Protein AF-A0A7Y1ZMD1-F1 (afdb_monomer_lite)

Radius of gyration: 13.59 Å; chains: 1; bounding box: 41×24×27 Å

Secondary structure (DSSP, 8-state):
-PPPEEEE-TTTTT-HHHHHHHHHTT-EEEE---TT-----TT--PPP-

Sequence (49 aa):
MPRGVVTADSAYGTDLAFRDGVRALGLDYTVAIRSNTLVWPPGAKPRSP

Foldseek 3Di:
DDADEAEEEQVCVPPPVVCVVCVVVVHHYDYYHDPPDDDDDPPDDDDDD

Structure (mmCIF, N/CA/C/O backbone):
data_AF-A0A7Y1ZMD1-F1
#
_entry.id   AF-A0A7Y1ZMD1-F1
#
loop_
_atom_site.group_PDB
_atom_site.id
_atom_site.type_symbol
_atom_site.label_atom_id
_atom_site.label_alt_id
_atom_site.label_comp_id
_atom_site.label_asym_id
_atom_site.label_entity_id
_atom_site.label_seq_id
_atom_site.pdbx_PDB_ins_code
_atom_site.Cartn_x
_atom_site.Cartn_y
_atom_site.Cartn_z
_atom_site.occupancy
_atom_site.B_iso_or_equiv
_atom_site.auth_seq_id
_atom_site.auth_comp_id
_atom_site.auth_asym_id
_atom_site.auth_atom_id
_atom_site.pdbx_PDB_model_num
ATOM 1 N N . MET A 1 1 ? -21.155 -0.372 12.198 1.00 62.69 1 MET A N 1
ATOM 2 C CA . MET A 1 1 ? -20.449 0.624 11.362 1.00 62.69 1 MET A CA 1
ATOM 3 C C . MET A 1 1 ? -19.290 -0.074 10.663 1.00 62.69 1 MET A C 1
ATOM 5 O O . MET A 1 1 ? -18.676 -0.912 11.321 1.00 62.69 1 MET A O 1
ATOM 9 N N . PRO A 1 2 ? -19.001 0.191 9.377 1.00 70.56 2 PRO A N 1
ATOM 10 C CA . PRO A 1 2 ? -17.794 -0.338 8.747 1.00 70.56 2 PRO A CA 1
ATOM 11 C C . PRO A 1 2 ? -16.551 0.199 9.470 1.00 70.56 2 PRO A C 1
ATOM 13 O O . PRO A 1 2 ? -16.548 1.345 9.923 1.00 70.56 2 PRO A O 1
ATOM 16 N N . ARG A 1 3 ? -15.509 -0.628 9.611 1.00 79.94 3 ARG A N 1
ATOM 17 C CA . ARG A 1 3 ? -14.216 -0.176 10.147 1.00 79.94 3 ARG A CA 1
ATOM 18 C C . ARG A 1 3 ? -13.599 0.787 9.126 1.00 79.94 3 ARG A C 1
ATOM 20 O O . ARG A 1 3 ? -13.593 0.483 7.937 1.00 79.94 3 ARG A O 1
ATOM 27 N N . GLY A 1 4 ? -13.147 1.957 9.577 1.00 87.88 4 GLY A N 1
ATOM 28 C CA . GLY A 1 4 ? -12.475 2.927 8.708 1.00 87.88 4 GLY A CA 1
ATOM 29 C C . GLY A 1 4 ? -11.139 2.391 8.184 1.00 87.88 4 GLY A C 1
ATOM 30 O O . GLY A 1 4 ? -10.528 1.526 8.811 1.00 87.88 4 GLY A O 1
ATOM 31 N N . VAL A 1 5 ? -10.691 2.922 7.046 1.00 94.25 5 VAL A N 1
ATOM 32 C CA . VAL A 1 5 ? -9.380 2.622 6.450 1.00 94.25 5 VAL A CA 1
ATOM 33 C C . VAL A 1 5 ? -8.409 3.740 6.818 1.00 94.25 5 VAL A C 1
ATOM 35 O O . VAL A 1 5 ? -8.741 4.916 6.674 1.00 94.25 5 VAL A O 1
ATOM 38 N N . VAL A 1 6 ? -7.208 3.388 7.275 1.00 94.88 6 VAL A N 1
ATOM 39 C CA . VAL A 1 6 ? -6.142 4.362 7.537 1.00 94.88 6 VAL A CA 1
ATOM 40 C C . VAL A 1 6 ? -5.573 4.859 6.208 1.00 94.88 6 VAL A C 1
ATOM 42 O O . VAL A 1 6 ? -5.154 4.059 5.373 1.00 94.88 6 VAL A O 1
ATOM 45 N N . THR A 1 7 ? -5.532 6.176 6.013 1.00 96.12 7 THR A N 1
ATOM 46 C CA . THR A 1 7 ? -4.945 6.805 4.821 1.00 96.12 7 THR A CA 1
ATOM 47 C C . THR A 1 7 ? -3.689 7.587 5.186 1.00 96.12 7 THR A C 1
ATOM 49 O O . THR A 1 7 ? -3.744 8.406 6.102 1.00 96.12 7 THR A O 1
ATOM 52 N N . ALA A 1 8 ? -2.586 7.385 4.462 1.00 95.31 8 ALA A N 1
ATOM 53 C CA . ALA A 1 8 ? -1.364 8.177 4.635 1.00 95.31 8 ALA A CA 1
ATOM 54 C C . ALA A 1 8 ? -0.660 8.467 3.2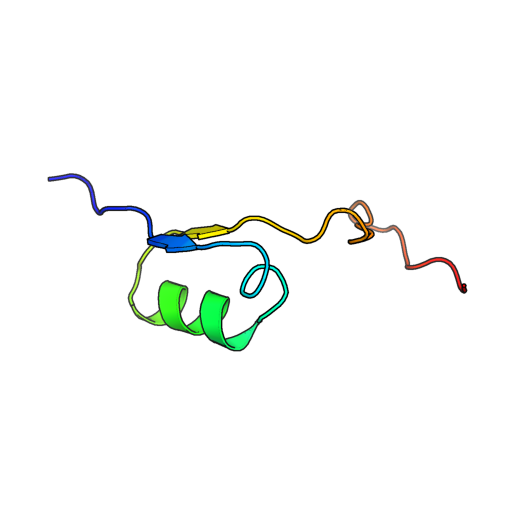99 1.00 95.31 8 ALA A C 1
ATOM 56 O O . ALA A 1 8 ? -0.926 7.834 2.273 1.00 95.31 8 ALA A O 1
ATOM 57 N N . ASP A 1 9 ? 0.232 9.453 3.309 1.00 94.88 9 ASP A N 1
ATOM 58 C CA . ASP A 1 9 ? 0.985 9.872 2.129 1.00 94.88 9 ASP A CA 1
ATOM 59 C C . ASP A 1 9 ? 2.228 8.993 1.850 1.00 94.88 9 ASP A C 1
ATOM 61 O O . ASP A 1 9 ? 2.500 7.991 2.517 1.00 94.88 9 ASP A O 1
ATOM 65 N N . SER A 1 10 ? 2.991 9.372 0.818 1.00 94.19 10 SER A N 1
ATOM 66 C CA . SER A 1 10 ? 4.135 8.608 0.304 1.00 94.19 10 SER A CA 1
ATOM 67 C C . SER A 1 10 ? 5.361 8.541 1.218 1.00 94.19 10 SER A C 1
ATOM 69 O O . SER A 1 10 ? 6.237 7.705 0.973 1.00 94.19 10 SER A O 1
ATOM 71 N N . ALA A 1 11 ? 5.433 9.362 2.271 1.00 91.69 11 ALA A N 1
ATOM 72 C CA . ALA A 1 11 ? 6.456 9.236 3.305 1.00 91.69 11 ALA A CA 1
ATOM 73 C C . ALA A 1 11 ? 6.341 7.887 4.034 1.00 91.69 11 ALA A C 1
ATOM 75 O O . ALA A 1 11 ? 7.361 7.281 4.355 1.00 91.69 11 ALA A O 1
ATOM 76 N N . TYR A 1 12 ? 5.115 7.372 4.185 1.00 92.31 12 TYR A N 1
ATOM 77 C CA . TYR A 1 12 ? 4.813 6.107 4.862 1.00 92.31 12 TYR A CA 1
ATOM 78 C C . TYR A 1 12 ? 4.640 4.917 3.905 1.00 92.31 12 TYR A C 1
ATOM 80 O O . TYR A 1 12 ? 4.580 3.769 4.340 1.00 92.31 12 TYR A O 1
ATOM 88 N N . GLY A 1 13 ? 4.602 5.152 2.589 1.00 87.56 13 GLY A N 1
ATOM 89 C CA . GLY A 1 13 ? 4.373 4.105 1.584 1.00 87.56 13 GLY A CA 1
ATOM 90 C C . GLY A 1 13 ? 5.424 2.988 1.562 1.00 87.56 13 GLY A C 1
ATOM 91 O O . GLY A 1 13 ? 5.110 1.839 1.245 1.00 87.56 13 GLY A O 1
ATOM 92 N N . THR A 1 14 ? 6.670 3.314 1.918 1.00 87.88 14 THR A N 1
ATOM 93 C CA . THR A 1 14 ? 7.790 2.358 2.005 1.00 87.88 14 THR A CA 1
ATOM 94 C C . THR A 1 14 ? 8.143 1.968 3.440 1.00 87.88 14 THR A C 1
ATOM 96 O O . THR A 1 14 ? 9.113 1.243 3.641 1.00 87.88 14 THR A O 1
ATOM 99 N N . ASP A 1 15 ? 7.410 2.471 4.434 1.00 92.75 15 ASP A N 1
ATOM 100 C CA . ASP A 1 15 ? 7.673 2.193 5.843 1.00 92.75 15 ASP A CA 1
ATOM 101 C C . ASP A 1 15 ? 6.970 0.892 6.257 1.00 92.75 15 ASP A C 1
ATOM 103 O O . ASP A 1 15 ? 5.743 0.820 6.361 1.00 92.75 15 ASP A O 1
ATOM 107 N N . LEU A 1 16 ? 7.760 -0.163 6.462 1.00 92.81 16 LEU A N 1
ATOM 108 C CA . LEU A 1 16 ? 7.249 -1.462 6.896 1.00 92.81 16 LEU A CA 1
ATOM 109 C C . LEU A 1 16 ? 6.630 -1.388 8.298 1.00 92.81 16 LEU A C 1
ATOM 111 O O . LEU A 1 16 ? 5.557 -1.945 8.512 1.00 92.81 16 LEU A O 1
ATOM 115 N N . ALA A 1 17 ? 7.264 -0.672 9.230 1.00 96.00 17 ALA A N 1
ATOM 116 C CA . ALA A 1 17 ? 6.818 -0.607 10.618 1.00 96.00 17 ALA A CA 1
ATOM 117 C C . ALA A 1 17 ? 5.458 0.089 10.733 1.00 96.00 17 ALA A C 1
ATOM 119 O O . ALA A 1 17 ? 4.596 -0.358 11.490 1.00 96.00 17 ALA A O 1
ATOM 120 N N . PHE A 1 18 ? 5.230 1.133 9.932 1.00 94.38 18 PHE A N 1
ATOM 121 C CA . PHE A 1 18 ? 3.915 1.760 9.818 1.00 94.38 18 PHE A CA 1
ATOM 122 C C . PHE A 1 18 ? 2.844 0.751 9.373 1.00 94.38 18 PHE A C 1
ATOM 124 O O . PHE A 1 18 ? 1.809 0.599 10.025 1.00 94.38 18 PHE A O 1
ATOM 131 N N . ARG A 1 19 ? 3.099 0.031 8.273 1.00 93.69 19 ARG A N 1
ATOM 132 C CA . ARG A 1 19 ? 2.140 -0.914 7.673 1.00 93.69 19 ARG A CA 1
ATOM 133 C C . ARG A 1 19 ? 1.829 -2.090 8.602 1.00 93.69 19 ARG A C 1
ATOM 135 O O . ARG A 1 19 ? 0.664 -2.478 8.720 1.00 93.69 19 ARG A O 1
ATOM 142 N N . ASP A 1 20 ? 2.846 -2.613 9.278 1.00 96.38 20 ASP A N 1
ATOM 143 C CA . ASP A 1 20 ? 2.703 -3.688 10.261 1.00 96.38 20 ASP A CA 1
ATOM 144 C C . ASP A 1 20 ? 1.963 -3.207 11.512 1.00 96.38 20 ASP A C 1
ATOM 146 O O . ASP A 1 20 ? 1.068 -3.897 11.998 1.00 96.38 20 ASP A O 1
ATOM 150 N N . GLY A 1 21 ? 2.254 -1.993 11.988 1.00 96.50 21 GLY A N 1
ATOM 151 C CA . GLY A 1 21 ? 1.5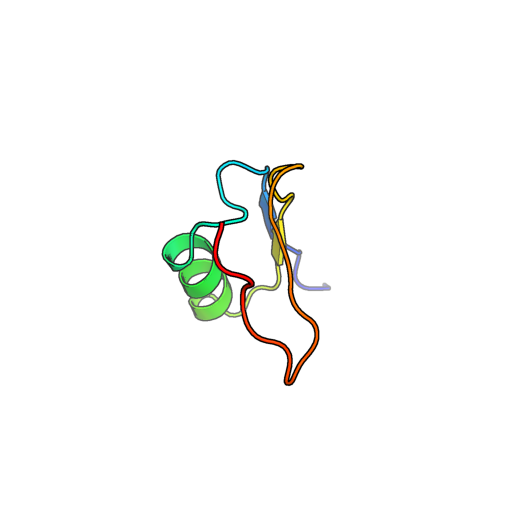55 -1.379 13.116 1.00 96.50 21 GLY A CA 1
ATOM 152 C C . GLY A 1 21 ? 0.054 -1.221 12.867 1.00 96.50 21 GLY A C 1
ATOM 153 O O . GLY A 1 21 ? -0.755 -1.609 13.710 1.00 96.50 21 GLY A O 1
ATOM 154 N N . VAL A 1 22 ? -0.348 -0.734 11.686 1.00 95.75 22 VAL A N 1
ATOM 155 C CA . VAL A 1 22 ? -1.775 -0.621 11.326 1.00 95.75 22 VAL A CA 1
ATOM 156 C C . VAL A 1 22 ? -2.449 -1.999 11.287 1.00 95.75 22 VAL A C 1
ATOM 158 O O . VAL A 1 22 ? -3.550 -2.173 11.817 1.00 95.75 22 VAL A O 1
ATOM 161 N N . ARG A 1 23 ? -1.770 -3.006 10.724 1.00 95.19 23 ARG A N 1
ATOM 162 C CA . ARG A 1 23 ? -2.264 -4.391 10.692 1.00 95.19 23 ARG A CA 1
ATOM 163 C C . ARG A 1 23 ? -2.388 -5.006 12.084 1.00 95.19 23 ARG A C 1
ATOM 165 O O . ARG A 1 23 ? -3.372 -5.698 12.334 1.00 95.19 23 ARG A O 1
ATOM 172 N N . ALA A 1 24 ? -1.457 -4.727 12.993 1.00 97.06 24 ALA A N 1
ATOM 173 C CA . ALA A 1 24 ? -1.509 -5.197 14.378 1.00 97.06 24 ALA A CA 1
ATOM 174 C C . ALA A 1 24 ? -2.730 -4.648 15.142 1.00 97.06 24 ALA A C 1
ATOM 176 O O . ALA A 1 24 ? -3.268 -5.325 16.015 1.00 97.06 24 ALA A O 1
ATOM 177 N N . LEU A 1 25 ? -3.228 -3.466 14.764 1.00 94.69 25 LEU A N 1
ATOM 178 C CA . LEU A 1 25 ? -4.481 -2.893 15.277 1.00 94.69 25 LEU A CA 1
ATOM 179 C C . LEU A 1 25 ? -5.743 -3.501 14.624 1.00 94.69 25 LEU A C 1
ATOM 181 O O . LEU A 1 25 ? -6.873 -3.128 14.954 1.00 94.69 25 LEU A O 1
ATOM 185 N N . GLY A 1 26 ? -5.576 -4.436 13.684 1.00 94.19 26 GLY A N 1
ATOM 186 C CA . GLY A 1 26 ? -6.662 -5.051 12.924 1.00 94.19 26 GLY A CA 1
ATOM 187 C C . GLY A 1 26 ? -7.348 -4.080 11.963 1.00 94.19 26 GLY A C 1
ATOM 188 O O . GLY A 1 26 ? -8.545 -4.225 11.714 1.00 94.19 26 GLY A O 1
ATOM 189 N N . LEU A 1 27 ? -6.621 -3.068 11.488 1.00 94.50 27 LEU A N 1
ATOM 190 C CA . LEU A 1 27 ? -7.115 -2.057 10.560 1.00 94.50 27 LEU A CA 1
ATOM 191 C C . LEU A 1 27 ? -6.548 -2.284 9.155 1.00 94.50 27 LEU A C 1
ATOM 193 O O . LEU A 1 27 ? -5.427 -2.768 8.981 1.00 94.50 27 LEU A O 1
ATOM 197 N N . ASP A 1 28 ? -7.328 -1.888 8.153 1.00 95.19 28 ASP A N 1
ATOM 198 C CA . ASP A 1 28 ? -6.875 -1.797 6.768 1.00 95.19 28 ASP A CA 1
ATOM 199 C C . ASP A 1 28 ? -6.250 -0.424 6.494 1.00 95.19 28 ASP A C 1
ATOM 201 O O . ASP A 1 28 ? -6.561 0.565 7.166 1.00 95.19 28 ASP A O 1
ATOM 205 N N . TYR A 1 29 ? -5.381 -0.351 5.482 1.00 94.81 29 TYR A N 1
ATOM 206 C CA . TYR A 1 29 ? -4.756 0.899 5.055 1.00 94.81 29 TYR A CA 1
ATOM 207 C C . TYR A 1 29 ? -4.705 1.053 3.538 1.00 94.81 29 TYR A C 1
ATOM 209 O O . TYR A 1 29 ? -4.613 0.081 2.789 1.00 94.81 29 TYR A O 1
ATOM 217 N N . THR A 1 30 ? -4.673 2.311 3.108 1.00 95.38 30 THR A N 1
ATOM 218 C CA . THR A 1 30 ? -4.213 2.735 1.787 1.00 95.38 30 THR A CA 1
ATOM 219 C C . THR A 1 30 ? -3.139 3.801 1.973 1.00 95.38 30 THR A C 1
ATOM 221 O O . THR A 1 30 ? -3.301 4.738 2.756 1.00 95.38 30 THR A O 1
ATOM 224 N N . VAL A 1 31 ? -2.007 3.642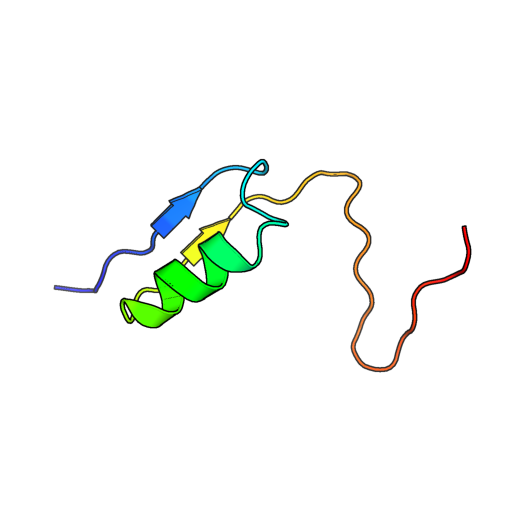 1.296 1.00 94.94 31 VAL A N 1
ATOM 225 C CA . VAL A 1 31 ? -0.885 4.581 1.380 1.00 94.94 31 VAL A CA 1
ATOM 226 C C . VAL A 1 31 ? -0.417 4.934 -0.015 1.00 94.94 31 VAL A C 1
ATOM 228 O O . VAL A 1 31 ? -0.287 4.058 -0.873 1.00 94.94 31 VAL A O 1
ATOM 231 N N . ALA A 1 32 ? -0.159 6.219 -0.249 1.00 94.19 32 ALA A N 1
ATOM 232 C CA . ALA A 1 32 ? 0.530 6.622 -1.464 1.00 94.19 32 ALA A CA 1
ATOM 233 C C . ALA A 1 32 ? 1.956 6.039 -1.466 1.00 94.19 32 ALA A C 1
ATOM 235 O O . ALA A 1 32 ? 2.540 5.778 -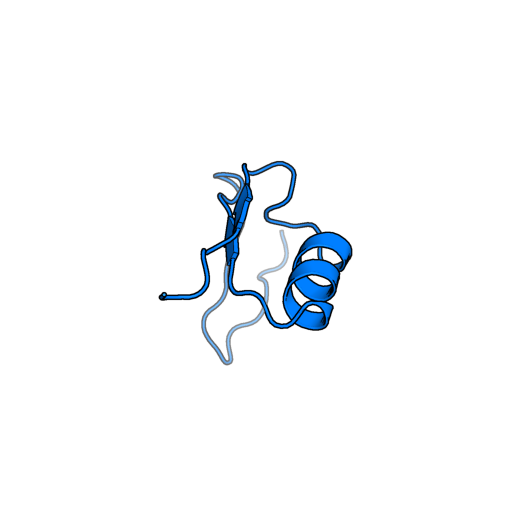0.417 1.00 94.19 32 ALA A O 1
ATOM 236 N N . ILE A 1 33 ? 2.534 5.849 -2.648 1.00 92.06 33 ILE A N 1
ATOM 237 C CA . ILE A 1 33 ? 3.931 5.431 -2.825 1.00 92.06 33 ILE A CA 1
ATOM 238 C C . ILE A 1 33 ? 4.690 6.512 -3.588 1.00 92.06 33 ILE A C 1
ATOM 240 O O . ILE A 1 33 ? 4.088 7.300 -4.319 1.00 92.06 33 ILE A O 1
ATOM 244 N N . ARG A 1 34 ? 6.017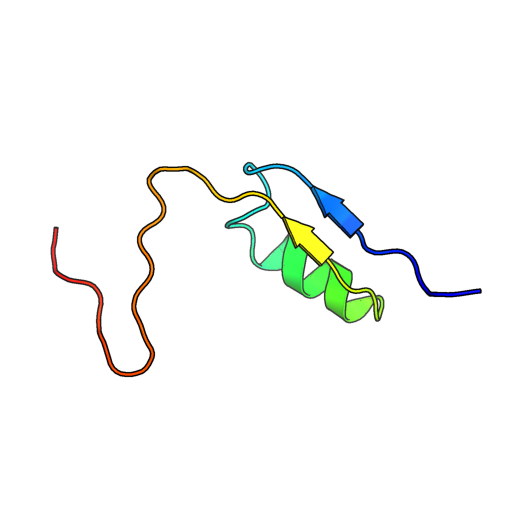 6.566 -3.431 1.00 90.88 34 ARG A N 1
ATOM 245 C CA . ARG A 1 34 ? 6.838 7.489 -4.226 1.00 90.88 34 ARG A CA 1
ATOM 246 C C . ARG A 1 34 ? 6.779 7.094 -5.700 1.00 90.88 34 ARG A C 1
ATOM 248 O O . ARG A 1 34 ? 6.818 5.906 -6.018 1.00 90.88 34 ARG A O 1
ATOM 255 N N . SER A 1 35 ? 6.739 8.078 -6.594 1.00 90.38 35 SER A N 1
ATOM 256 C CA . SER A 1 35 ? 6.623 7.862 -8.045 1.00 90.38 35 SER A CA 1
ATOM 257 C C . SER A 1 35 ? 7.782 7.064 -8.652 1.00 90.38 35 SER A C 1
ATOM 259 O O . SER A 1 35 ? 7.608 6.423 -9.681 1.00 90.38 35 SER A O 1
ATOM 261 N N . ASN A 1 36 ? 8.949 7.064 -8.009 1.00 90.06 36 ASN A N 1
ATOM 262 C CA . ASN A 1 36 ? 10.128 6.300 -8.417 1.00 90.06 36 ASN A CA 1
ATOM 263 C C . ASN A 1 36 ? 10.207 4.892 -7.791 1.00 90.06 36 ASN A C 1
ATOM 265 O O . ASN A 1 36 ? 11.239 4.233 -7.898 1.00 90.06 36 ASN A O 1
ATOM 269 N N . THR A 1 37 ? 9.152 4.432 -7.113 1.00 88.06 37 THR A N 1
ATOM 270 C CA . THR A 1 37 ? 9.112 3.086 -6.529 1.00 88.06 37 THR A CA 1
ATOM 271 C C . THR A 1 37 ? 8.976 2.046 -7.639 1.00 88.06 37 THR A C 1
ATOM 273 O O . THR A 1 37 ? 7.977 2.025 -8.354 1.00 88.06 37 THR A O 1
ATOM 276 N N . LEU A 1 38 ? 9.963 1.157 -7.766 1.00 89.38 38 LEU A N 1
ATOM 277 C CA . LEU A 1 38 ? 9.912 0.027 -8.692 1.00 89.38 38 LEU A CA 1
ATOM 278 C C . LEU A 1 38 ? 9.225 -1.172 -8.029 1.00 89.38 38 LEU A C 1
ATOM 280 O O . LEU A 1 38 ? 9.527 -1.518 -6.886 1.00 89.38 38 LEU A O 1
ATOM 284 N N . VAL A 1 39 ? 8.313 -1.814 -8.757 1.00 88.94 39 VAL A N 1
ATOM 285 C CA . VAL A 1 39 ? 7.603 -3.023 -8.321 1.00 88.94 39 VAL A CA 1
ATOM 286 C C . VAL A 1 39 ? 7.803 -4.140 -9.334 1.00 88.94 39 VAL A C 1
ATOM 288 O O . VAL A 1 39 ? 7.842 -3.902 -10.541 1.00 88.94 39 VAL A O 1
ATOM 291 N N . TRP A 1 40 ? 7.918 -5.368 -8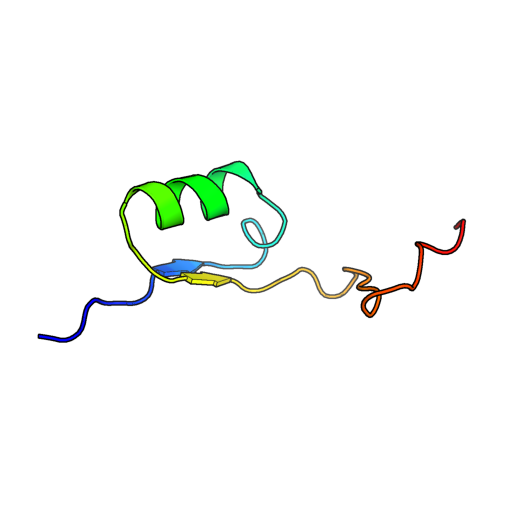.837 1.00 91.56 40 TRP A N 1
ATOM 292 C CA . TRP A 1 40 ? 8.083 -6.559 -9.662 1.00 91.56 40 TRP A CA 1
ATOM 293 C C . TRP A 1 40 ? 6.873 -7.474 -9.511 1.00 91.56 40 TRP A C 1
ATOM 295 O O . TRP A 1 40 ? 6.396 -7.663 -8.389 1.00 91.56 40 TRP A O 1
ATOM 305 N N . PRO A 1 41 ? 6.368 -8.055 -10.614 1.00 93.81 41 PRO A N 1
ATOM 306 C CA . PRO A 1 41 ? 5.334 -9.072 -10.522 1.00 93.81 41 PRO A CA 1
ATOM 307 C C . PRO A 1 41 ? 5.861 -10.313 -9.777 1.00 93.81 41 PRO A C 1
ATOM 309 O O . PRO A 1 41 ? 7.075 -10.546 -9.747 1.00 93.81 41 PRO A O 1
ATOM 312 N N . PRO A 1 42 ? 4.973 -11.144 -9.201 1.00 93.31 42 PRO A N 1
ATOM 313 C CA . PRO A 1 42 ? 5.369 -12.397 -8.565 1.00 93.31 42 PRO A CA 1
ATOM 314 C C . PRO A 1 42 ? 6.250 -13.252 -9.489 1.00 93.31 42 PRO A C 1
ATOM 316 O O . PRO A 1 42 ? 5.919 -13.466 -10.652 1.00 93.31 42 PRO A O 1
ATOM 319 N N . GLY A 1 43 ? 7.388 -13.724 -8.977 1.00 94.81 43 GLY A N 1
ATOM 320 C CA . GLY A 1 43 ? 8.367 -14.505 -9.743 1.00 94.81 43 GLY A CA 1
ATOM 321 C C . GLY A 1 43 ? 9.416 -13.678 -10.498 1.00 94.81 43 GLY A C 1
ATOM 322 O O . GLY A 1 43 ? 10.436 -14.233 -10.905 1.00 94.81 43 GLY A O 1
ATOM 323 N N . ALA A 1 44 ? 9.238 -12.361 -10.635 1.00 93.81 44 ALA A N 1
ATOM 324 C CA . ALA A 1 44 ? 10.274 -11.475 -11.154 1.00 93.81 44 ALA A CA 1
ATOM 325 C C . ALA A 1 44 ? 11.185 -10.963 -10.026 1.00 93.81 44 ALA A C 1
ATOM 327 O O . ALA A 1 44 ? 10.760 -10.775 -8.886 1.00 93.81 44 ALA A O 1
ATOM 328 N N . LYS A 1 45 ? 12.460 -10.734 -10.353 1.00 90.25 45 LYS A N 1
ATOM 329 C CA . LYS A 1 45 ? 13.456 -10.173 -9.433 1.00 90.25 45 LYS A CA 1
ATOM 330 C C . LYS A 1 45 ? 13.803 -8.737 -9.822 1.00 90.25 45 LYS A C 1
ATOM 332 O O . LYS A 1 45 ? 13.740 -8.416 -11.015 1.00 90.25 45 LYS A O 1
ATOM 337 N N . PRO A 1 46 ? 14.246 -7.915 -8.853 1.00 88.50 46 PRO A N 1
ATOM 338 C CA . PRO A 1 46 ? 14.908 -6.657 -9.141 1.00 88.50 46 PRO A CA 1
ATOM 339 C C . PRO A 1 46 ? 15.985 -6.813 -10.203 1.00 88.50 46 PRO A C 1
ATOM 341 O O . PRO A 1 46 ? 16.826 -7.709 -10.114 1.00 88.50 46 PRO A O 1
ATOM 344 N N . ARG A 1 47 ? 15.931 -5.961 -11.229 1.00 83.50 47 ARG A N 1
ATOM 345 C CA . ARG A 1 47 ? 17.065 -5.814 -12.139 1.00 83.50 47 ARG A CA 1
ATOM 346 C C . ARG A 1 47 ? 18.135 -5.030 -11.393 1.00 83.50 47 ARG A C 1
ATOM 348 O O . ARG A 1 47 ? 17.795 -4.082 -10.683 1.00 83.50 47 ARG A O 1
ATOM 355 N N . SER A 1 48 ? 19.391 -5.450 -11.530 1.00 74.38 48 SER A N 1
ATOM 356 C CA . SER A 1 48 ? 20.509 -4.629 -11.067 1.00 74.38 48 SER A CA 1
ATOM 357 C C . SER A 1 48 ? 20.393 -3.227 -11.682 1.00 74.38 48 SER A C 1
ATOM 359 O O . SER A 1 48 ? 19.932 -3.144 -12.826 1.00 74.38 48 SER A O 1
ATOM 361 N N . PRO A 1 49 ? 20.743 -2.171 -10.924 1.00 66.56 49 PRO A N 1
ATOM 362 C CA . PRO A 1 49 ? 20.702 -0.790 -11.399 1.00 66.56 49 PRO A CA 1
ATOM 363 C C . PRO A 1 49 ? 21.426 -0.587 -12.731 1.00 66.56 49 PRO A C 1
ATOM 365 O O . PRO A 1 49 ? 22.459 -1.264 -12.944 1.00 66.56 49 PRO A O 1
#

pLDDT: mean 90.59, std 7.49, range [62.69, 97.06]